Protein AF-A0AAV8WKA4-F1 (afdb_monomer)

Secondary structure (DSSP, 8-state):
-PPPHHHHHHHHHH-TT----PPP---HHHHT--HHHHHHHHHHHHHHHHHTT-GGGGGSPEEEEEEEESSPPPP-----TT-S--PPP-SS-TT-EEEEEEEE-TTSPEEEEEEEE--SS--HHHHHHSPTT-EEEE-SSSPPPHHHHHHHHHHTGGGG-

Radius of gyration: 24.17 Å; Cα contacts (8 Å, |Δi|>4): 152; chains: 1; bounding box: 43×58×57 Å

Nearest PDB structures (foldseek):
  4r79-assembly1_B  TM=3.288E-01  e=1.434E-02  Drosophila mauritiana
  5jr6-assembly1_A  TM=5.670E-01  e=1.511E+00  Plasmodium falciparum 3D7
  2zj7-assembly1_A  TM=2.511E-01  e=1.511E+00  Pseudomonas sp. MIS38
  4wgk-assembly2_B  TM=3.264E-01  e=3.502E+00  Homo sapiens
  4wgk-assembly1_A  TM=3.223E-01  e=6.687E+00  Homo sapiens

Solvent-accessible surface area (backbone atoms only — not comparable to full-atom values): 10223 Å² total; per-residue (Å²): 138,78,87,50,71,69,55,53,55,53,49,44,71,76,38,76,90,60,76,94,69,87,80,77,92,68,52,74,75,62,69,69,62,44,72,66,57,54,53,49,49,56,51,52,54,50,51,52,30,64,77,66,71,45,77,65,55,56,70,52,55,51,73,51,80,47,75,47,61,79,42,71,79,77,77,92,74,92,74,67,93,84,66,89,74,85,83,80,91,67,96,61,66,84,76,42,54,40,28,34,41,44,32,40,24,80,86,72,51,68,54,64,38,37,38,30,35,72,34,99,66,82,53,68,68,61,64,72,69,50,66,86,69,45,36,80,46,66,19,92,82,43,60,88,44,76,64,62,49,48,52,36,44,71,73,40,58,56,76,79,114

Mean predicted aligned error: 12.89 Å

Organism: NCBI:txid1586634

Sequence (161 aa):
MRPGTHWYEAFLRRNQELSVRMTQNLTCSRGLVTEEKIRNWFREIRLYLEENDFQEISQHPNADETEFFLSPSGKKGIAERGSKVVHNIINNGDKERITTLINENAAGELAPLMIVLKYDRLPKTVVALMPSGWGIEKSQNRWITGETFFEYICNIFHLLG

Foldseek 3Di:
DDDDPVNVVVVCVVPVVDDDDDDDDDDPVRVPDDPVNVVVVVVVVVVVCVVVVVPCVLVFWDKDKDKAFPQDPDDDDDDDDPPPDDDDDDPDDNGFIKIKIWTAGNVRDTFAMEIEGADPDDDPVNVVPDDPLHHYHYDNVNDDDPVSVVCCVVPRRVPVD

pLDDT: mean 80.62, std 12.9, range [46.47, 95.69]

Structure (mmCIF, N/CA/C/O backbone):
data_AF-A0AAV8WKA4-F1
#
_entry.id   AF-A0AAV8WKA4-F1
#
loop_
_atom_site.group_PDB
_atom_site.id
_atom_site.type_symbol
_atom_site.label_atom_id
_atom_site.label_alt_id
_atom_site.label_comp_id
_atom_site.label_asym_id
_atom_site.label_entity_id
_atom_site.label_seq_id
_atom_site.pdbx_PDB_ins_code
_atom_site.Cartn_x
_atom_site.Cartn_y
_atom_site.Cartn_z
_atom_site.occupancy
_atom_site.B_iso_or_equiv
_atom_site.auth_seq_id
_atom_site.auth_comp_id
_atom_site.auth_asym_id
_atom_site.auth_atom_id
_atom_site.pdbx_PDB_model_num
ATOM 1 N N . MET A 1 1 ? -17.409 30.115 33.499 1.00 49.56 1 MET A N 1
ATOM 2 C CA . MET A 1 1 ? -18.551 29.568 32.729 1.00 49.56 1 MET A CA 1
ATOM 3 C C . MET A 1 1 ? -18.018 28.937 31.456 1.00 49.56 1 MET A C 1
ATOM 5 O O . MET A 1 1 ? -17.195 29.565 30.806 1.00 49.56 1 MET A O 1
ATOM 9 N N . ARG A 1 2 ? -18.428 27.710 31.119 1.00 63.28 2 ARG A N 1
ATOM 10 C CA . ARG A 1 2 ? -18.136 27.100 29.811 1.00 63.28 2 ARG A CA 1
ATOM 11 C C . ARG A 1 2 ? -19.401 27.192 28.950 1.00 63.28 2 ARG A C 1
ATOM 13 O O . ARG A 1 2 ? -20.474 26.939 29.499 1.00 63.28 2 ARG A O 1
ATOM 20 N N . PRO A 1 3 ? -19.311 27.564 27.664 1.00 77.75 3 PRO A N 1
ATOM 21 C CA . PRO A 1 3 ? -20.474 27.573 26.785 1.00 77.75 3 PRO A CA 1
ATOM 22 C C . PRO A 1 3 ? -21.104 26.178 26.719 1.00 77.75 3 PRO A C 1
ATOM 24 O O . PRO A 1 3 ? -20.396 25.181 26.583 1.00 77.75 3 PRO A O 1
ATOM 27 N N . GLY A 1 4 ? -22.427 26.110 26.854 1.00 87.12 4 GLY A N 1
ATOM 28 C CA . GLY A 1 4 ? -23.181 24.863 26.730 1.00 87.12 4 GLY A CA 1
ATOM 29 C C . GLY A 1 4 ? -23.453 24.488 25.272 1.00 87.12 4 GLY A C 1
ATOM 30 O O . GLY A 1 4 ? -23.332 25.319 24.371 1.00 87.12 4 GLY A O 1
ATOM 31 N N . THR A 1 5 ? -23.892 23.250 25.046 1.00 85.75 5 THR A N 1
ATOM 32 C CA . THR A 1 5 ? -24.192 22.700 23.712 1.00 85.75 5 THR A CA 1
ATOM 33 C C . THR A 1 5 ? -25.160 23.577 22.910 1.00 85.75 5 THR A C 1
ATOM 35 O O . THR A 1 5 ? -24.909 23.857 21.743 1.00 85.75 5 THR A O 1
ATOM 38 N N . HIS A 1 6 ? -26.198 24.125 23.551 1.00 90.06 6 HIS A N 1
ATOM 39 C CA . HIS A 1 6 ? -27.150 25.031 22.895 1.00 90.06 6 HIS A CA 1
ATOM 40 C C . HIS A 1 6 ? -26.514 26.320 22.371 1.00 90.06 6 HIS A C 1
ATOM 42 O O . HIS A 1 6 ? -26.895 26.819 21.314 1.00 90.06 6 HIS A O 1
ATOM 48 N N . TRP A 1 7 ? -25.534 26.867 23.095 1.00 92.00 7 TRP A N 1
ATOM 49 C CA . TRP A 1 7 ? -24.819 28.053 22.637 1.00 92.00 7 TRP A CA 1
ATOM 50 C C . TRP A 1 7 ? -23.971 27.729 21.402 1.00 92.00 7 TRP A C 1
ATOM 52 O O . TRP A 1 7 ? -23.985 28.493 20.440 1.00 92.00 7 TRP A O 1
ATOM 62 N N . TYR A 1 8 ? -23.296 26.575 21.407 1.00 86.81 8 TYR A N 1
ATOM 63 C CA . TYR A 1 8 ? -22.468 26.100 20.296 1.00 86.81 8 TYR A CA 1
ATOM 64 C C . TYR A 1 8 ? -23.289 25.841 19.023 1.00 86.81 8 TYR A C 1
ATOM 66 O O . TYR A 1 8 ? -22.938 26.321 17.946 1.00 86.81 8 TYR A O 1
ATOM 74 N N . GLU A 1 9 ? -24.432 25.167 19.145 1.00 88.88 9 GLU A N 1
ATOM 75 C CA . GLU A 1 9 ? -25.344 24.932 18.020 1.00 88.88 9 GLU A CA 1
ATOM 76 C C . GLU A 1 9 ? -25.923 26.239 17.461 1.00 88.88 9 GLU A C 1
ATOM 78 O O . GLU A 1 9 ? -26.006 26.422 16.246 1.00 88.88 9 GLU A O 1
ATOM 83 N N . ALA A 1 10 ? -26.309 27.174 18.336 1.00 91.19 10 ALA A N 1
ATOM 84 C CA . ALA A 1 10 ? -26.793 28.486 17.917 1.00 91.19 10 ALA A CA 1
ATOM 85 C C . ALA A 1 10 ? -25.689 29.319 17.245 1.00 91.19 10 ALA A C 1
ATOM 87 O O . ALA A 1 10 ? -25.974 30.096 16.337 1.00 91.19 10 ALA A O 1
ATOM 88 N N . PHE A 1 11 ? -24.435 29.159 17.674 1.00 90.06 11 PHE A N 1
ATOM 89 C CA . PHE A 1 11 ? -23.278 29.797 17.059 1.00 90.06 11 PHE A CA 1
ATOM 90 C C . PHE A 1 11 ? -23.037 29.278 15.636 1.00 90.06 11 PHE A C 1
ATOM 92 O O . PHE A 1 11 ? -22.971 30.093 14.721 1.00 90.06 11 PHE A O 1
ATOM 99 N N . LEU A 1 12 ? -23.001 27.959 15.417 1.00 90.19 12 LEU A N 1
ATOM 100 C CA . LEU A 1 12 ? -22.853 27.393 14.068 1.00 90.19 12 LEU A CA 1
ATOM 101 C C . LEU A 1 12 ? -24.015 27.783 13.142 1.00 90.19 12 LEU A C 1
ATOM 103 O O . LEU A 1 12 ? -23.804 28.093 11.978 1.00 90.19 12 LEU A O 1
ATOM 107 N N . ARG A 1 13 ? -25.246 27.851 13.664 1.00 88.12 13 ARG A N 1
ATOM 108 C CA . ARG A 1 13 ? -26.423 28.249 12.870 1.00 88.12 13 ARG A CA 1
ATOM 109 C C . ARG A 1 13 ? -26.357 29.690 12.358 1.00 88.12 13 ARG A C 1
ATOM 111 O O . ARG A 1 13 ? -26.917 29.984 11.306 1.00 88.12 13 ARG A O 1
ATOM 118 N N . ARG A 1 14 ? -25.717 30.585 13.118 1.00 94.62 14 ARG A N 1
ATOM 119 C CA . ARG A 1 14 ? -25.536 31.998 12.750 1.00 94.62 14 ARG A CA 1
ATOM 120 C C . ARG A 1 14 ? -24.360 32.230 11.800 1.00 94.62 14 ARG A C 1
ATOM 122 O O . ARG A 1 14 ? -24.356 33.255 11.136 1.00 94.62 14 ARG A O 1
ATOM 129 N N . ASN A 1 15 ? -23.410 31.300 11.739 1.00 87.44 15 ASN A N 1
ATOM 130 C CA . ASN A 1 15 ? -22.193 31.402 10.935 1.00 87.44 15 ASN A CA 1
ATOM 131 C C . ASN A 1 15 ? -22.144 30.206 9.969 1.00 87.44 15 ASN A C 1
ATOM 133 O O . ASN A 1 15 ? -21.420 29.236 10.201 1.00 87.44 15 ASN A O 1
ATOM 137 N N . GLN A 1 16 ? -22.988 30.234 8.931 1.00 85.12 16 GLN 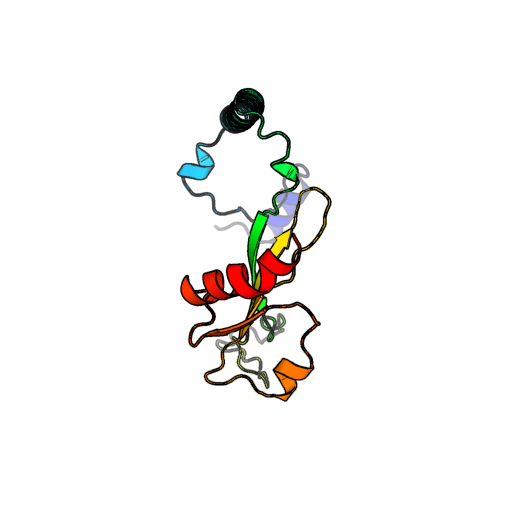A N 1
ATOM 138 C CA . GLN A 1 16 ? -23.157 29.117 7.985 1.00 85.12 16 GLN A CA 1
ATOM 139 C C . GLN A 1 16 ? -21.909 28.851 7.127 1.00 85.12 16 GLN A C 1
ATOM 141 O O . GLN A 1 16 ? -21.787 27.784 6.529 1.00 85.12 16 GLN A O 1
ATOM 146 N N . GLU A 1 17 ? -20.967 29.791 7.091 1.00 86.88 17 GLU A N 1
ATOM 147 C CA . GLU A 1 17 ? -19.640 29.636 6.503 1.00 86.88 17 GLU A CA 1
ATOM 148 C C . GLU A 1 17 ? -18.729 28.696 7.312 1.00 86.88 17 GLU A C 1
ATOM 150 O O . GLU A 1 17 ? -17.729 28.195 6.794 1.00 86.88 17 GLU A O 1
ATOM 155 N N . LEU A 1 18 ? -19.070 28.421 8.577 1.00 81.56 18 LEU A N 1
ATOM 156 C CA . LEU A 1 18 ? -18.310 27.537 9.451 1.00 81.56 18 LEU A CA 1
ATOM 157 C C . LEU A 1 18 ? -18.864 26.112 9.387 1.00 81.56 18 LEU A C 1
ATOM 159 O O . LEU A 1 18 ? -20.042 25.858 9.628 1.00 81.56 18 LEU A O 1
ATOM 163 N N . SER A 1 19 ? -17.980 25.146 9.137 1.00 78.62 19 SER A N 1
ATOM 164 C CA . SER A 1 19 ? -18.310 23.722 9.220 1.00 78.62 19 SER A CA 1
ATOM 165 C C . SER A 1 19 ? -17.388 23.013 10.201 1.00 78.62 19 SER A C 1
ATOM 167 O O . SER A 1 19 ? -16.190 23.290 10.271 1.00 78.62 19 SER A O 1
ATOM 169 N N . VAL A 1 20 ? -17.947 22.076 10.966 1.00 75.56 20 VAL A N 1
ATOM 170 C CA . VAL A 1 20 ? -17.150 21.200 11.826 1.00 75.56 20 VAL A CA 1
ATOM 171 C C . VAL A 1 20 ? -16.463 20.174 10.936 1.00 75.56 20 VAL A C 1
ATOM 173 O O . VAL A 1 20 ? -17.120 19.388 10.254 1.00 75.56 20 VAL A O 1
ATOM 176 N N . ARG A 1 21 ? -15.133 20.178 10.935 1.00 67.31 21 ARG A N 1
ATOM 177 C CA . ARG A 1 21 ? -14.309 19.220 10.194 1.00 67.31 21 ARG A CA 1
ATOM 178 C C . ARG A 1 21 ? -13.366 18.526 11.164 1.00 67.31 21 ARG A C 1
ATOM 180 O O . ARG A 1 21 ? -12.850 19.159 12.082 1.00 67.31 21 ARG A O 1
ATOM 187 N N . MET A 1 22 ? -13.127 17.233 10.953 1.00 61.06 22 MET A N 1
ATOM 188 C CA . MET A 1 22 ? -11.984 16.589 11.593 1.00 61.06 22 MET A CA 1
ATOM 189 C C . MET A 1 22 ? -10.714 17.174 10.985 1.00 61.06 22 MET A C 1
ATOM 191 O O . MET A 1 22 ? -10.510 17.107 9.774 1.00 61.06 22 MET A O 1
ATOM 195 N N . THR A 1 23 ? -9.876 17.760 11.829 1.00 56.19 23 THR A N 1
ATOM 196 C CA . THR A 1 23 ? -8.548 18.218 11.436 1.00 56.19 23 THR A CA 1
ATOM 197 C C . THR A 1 23 ? -7.675 17.005 11.151 1.00 56.19 23 TH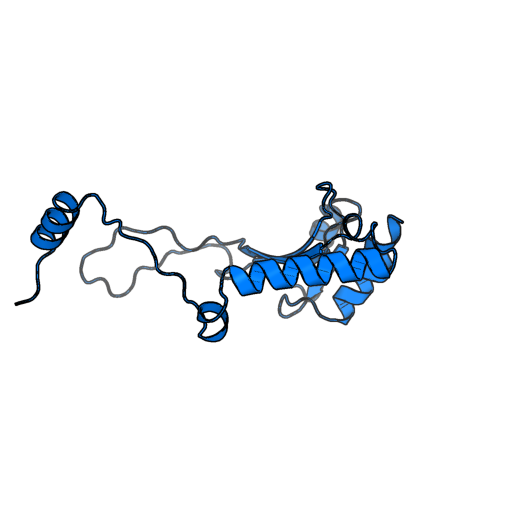R A C 1
ATOM 199 O O . THR A 1 23 ? -7.577 16.102 11.982 1.00 56.19 23 THR A O 1
ATOM 202 N N . GLN A 1 24 ? -7.031 16.977 9.990 1.00 62.09 24 GLN A N 1
ATOM 203 C CA . GLN A 1 24 ? -5.979 16.002 9.732 1.00 62.09 24 GLN A CA 1
ATOM 204 C C . GLN A 1 24 ? -4.725 16.400 10.511 1.00 62.09 24 GLN A C 1
ATOM 206 O O . GLN A 1 24 ? -4.334 17.568 10.519 1.00 62.09 24 GLN A O 1
ATOM 211 N N . ASN A 1 25 ? -4.084 15.428 11.158 1.00 66.75 25 ASN A N 1
ATOM 212 C CA . ASN A 1 25 ? -2.783 15.652 11.774 1.00 66.75 25 ASN A CA 1
ATOM 213 C C . ASN A 1 25 ? -1.740 15.824 10.663 1.00 66.75 25 ASN A C 1
ATOM 215 O O . ASN A 1 25 ? -1.415 14.876 9.948 1.00 66.75 25 ASN A O 1
ATOM 219 N N . LEU A 1 26 ? -1.228 17.043 10.513 1.00 60.50 26 LEU A N 1
ATOM 220 C CA . LEU A 1 26 ? -0.122 17.365 9.618 1.00 60.50 26 LEU A CA 1
ATOM 221 C C . LEU A 1 26 ? 1.167 17.412 10.437 1.00 60.50 26 LEU A C 1
ATOM 223 O O . LEU A 1 26 ? 1.238 18.071 11.472 1.00 60.50 26 LEU A O 1
ATOM 227 N N . THR A 1 27 ? 2.204 16.722 9.973 1.00 71.62 27 THR A N 1
ATOM 228 C CA . THR A 1 27 ? 3.558 16.914 10.502 1.00 71.62 27 THR A CA 1
ATOM 229 C C . THR A 1 27 ? 4.067 18.306 10.106 1.00 71.62 27 THR A C 1
ATOM 231 O O . THR A 1 27 ? 3.677 18.824 9.058 1.00 71.62 27 THR A O 1
ATOM 234 N N . CYS A 1 28 ? 4.978 18.911 10.885 1.00 69.56 28 CYS A N 1
ATOM 235 C CA . CYS A 1 28 ? 5.588 20.205 10.524 1.00 69.56 28 CYS A CA 1
ATOM 236 C C . CYS A 1 28 ? 6.170 20.199 9.102 1.00 69.56 28 CYS A C 1
ATOM 238 O O . CYS A 1 28 ? 6.021 21.172 8.372 1.00 69.56 28 CYS A O 1
ATOM 240 N N . SER A 1 29 ? 6.768 19.081 8.676 1.00 67.94 29 SER A N 1
ATOM 241 C CA . SER A 1 29 ? 7.279 18.908 7.313 1.00 67.94 29 SER A CA 1
ATOM 242 C C . SER A 1 29 ? 6.191 19.025 6.241 1.00 67.94 29 SER A C 1
ATOM 244 O O . SER A 1 29 ? 6.421 19.673 5.226 1.00 67.94 29 SER A O 1
ATOM 246 N N . ARG A 1 30 ? 4.994 18.470 6.476 1.00 63.53 30 ARG A N 1
ATOM 247 C CA . ARG A 1 30 ? 3.846 18.575 5.560 1.00 63.53 30 ARG A CA 1
ATOM 248 C C . ARG A 1 30 ? 3.205 19.963 5.582 1.00 63.53 30 ARG A C 1
ATOM 250 O O . ARG A 1 30 ? 2.739 20.418 4.547 1.00 63.53 30 ARG A O 1
ATOM 257 N N . GLY A 1 31 ? 3.224 20.651 6.725 1.00 69.19 31 GLY A N 1
ATOM 258 C CA . GLY A 1 31 ? 2.732 22.030 6.845 1.00 69.19 31 GLY A CA 1
ATOM 259 C C . GLY A 1 31 ? 3.583 23.073 6.106 1.00 69.19 31 GLY A C 1
ATOM 260 O O . GLY A 1 31 ? 3.089 24.150 5.794 1.00 69.19 31 GLY A O 1
ATOM 261 N N . LEU A 1 32 ? 4.848 22.756 5.803 1.00 78.12 32 LEU A N 1
ATOM 262 C CA . LEU A 1 32 ? 5.781 23.621 5.062 1.00 78.12 32 LEU A CA 1
ATOM 263 C C . LEU A 1 32 ? 5.754 23.399 3.539 1.00 78.12 32 LEU A C 1
ATOM 265 O O . LEU A 1 32 ? 6.500 24.062 2.801 1.00 78.12 32 LEU A O 1
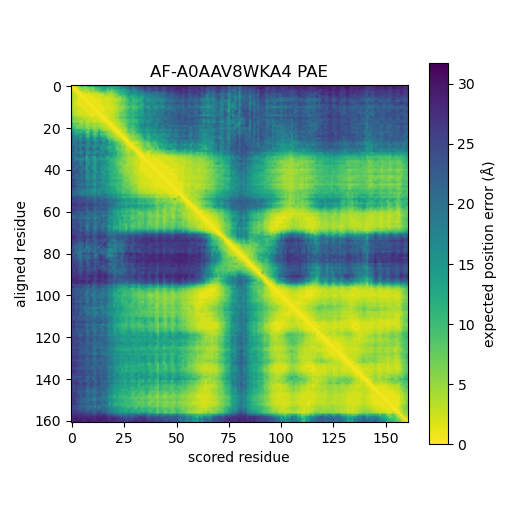ATOM 269 N N . VAL A 1 33 ? 4.948 22.446 3.066 1.00 82.12 33 VAL A N 1
ATOM 270 C CA . VAL A 1 33 ? 4.737 22.194 1.640 1.00 82.12 33 VAL A CA 1
ATOM 271 C C . VAL A 1 33 ? 3.767 23.247 1.114 1.00 82.12 33 VAL A C 1
ATOM 273 O O . VAL A 1 33 ? 2.621 23.323 1.545 1.00 82.12 33 VAL A O 1
ATOM 276 N N . THR A 1 34 ? 4.239 24.075 0.186 1.00 88.25 34 THR A N 1
ATOM 277 C CA . THR A 1 34 ? 3.415 25.063 -0.513 1.00 88.25 34 THR A CA 1
ATOM 278 C C . THR A 1 34 ? 2.971 24.506 -1.861 1.00 88.25 34 THR A C 1
ATOM 280 O O . THR A 1 34 ? 3.621 23.620 -2.419 1.00 88.25 34 THR A O 1
ATOM 283 N N . GLU A 1 35 ? 1.891 25.053 -2.418 1.00 90.81 35 GLU A N 1
ATOM 284 C CA . GLU A 1 35 ? 1.463 24.729 -3.784 1.00 90.81 35 GLU A CA 1
ATOM 285 C C . GLU A 1 35 ? 2.606 24.926 -4.790 1.00 90.81 35 GLU A C 1
ATOM 287 O O . GLU A 1 35 ? 2.838 24.077 -5.647 1.00 90.81 35 GLU A O 1
ATOM 292 N N . GLU A 1 36 ? 3.366 26.013 -4.642 1.00 92.88 36 GLU A N 1
ATOM 293 C CA . GLU A 1 36 ? 4.526 26.308 -5.482 1.00 92.88 36 GLU A CA 1
ATOM 294 C C . GLU A 1 36 ? 5.571 25.185 -5.441 1.00 92.88 36 GLU A C 1
ATOM 296 O O . GLU A 1 36 ? 6.035 24.745 -6.491 1.00 92.88 36 GLU A O 1
ATOM 301 N N . LYS A 1 37 ? 5.898 24.660 -4.250 1.00 90.44 37 LYS A N 1
ATOM 302 C CA . LYS A 1 37 ? 6.836 23.534 -4.107 1.00 90.44 37 LYS A CA 1
ATOM 303 C C . LYS A 1 37 ? 6.326 22.276 -4.805 1.00 90.44 37 LYS A C 1
ATOM 305 O O . LYS A 1 37 ? 7.108 21.597 -5.458 1.00 90.44 37 LYS A O 1
ATOM 310 N N . ILE A 1 38 ? 5.027 21.988 -4.702 1.00 92.12 38 ILE A N 1
ATOM 311 C CA . ILE A 1 38 ? 4.410 20.841 -5.383 1.00 92.12 38 ILE A CA 1
ATOM 312 C C . ILE A 1 38 ? 4.507 21.019 -6.903 1.00 92.12 38 ILE A C 1
ATOM 314 O O . ILE A 1 38 ? 4.957 20.116 -7.602 1.00 92.12 38 ILE A O 1
ATOM 318 N N . ARG A 1 39 ? 4.134 22.194 -7.427 1.00 95.19 39 ARG A N 1
ATOM 319 C CA . ARG A 1 39 ? 4.201 22.482 -8.869 1.00 95.19 39 ARG A CA 1
ATOM 320 C C . ARG A 1 39 ? 5.629 22.429 -9.406 1.00 95.19 39 ARG A C 1
ATOM 322 O O . ARG A 1 39 ? 5.843 21.870 -10.479 1.00 95.19 39 ARG A O 1
ATOM 329 N N . ASN A 1 40 ? 6.590 22.984 -8.668 1.00 95.62 40 ASN A N 1
ATOM 330 C CA . ASN A 1 40 ? 8.002 22.931 -9.039 1.00 95.62 40 ASN A CA 1
ATOM 331 C C . ASN A 1 40 ? 8.507 21.485 -9.071 1.00 95.62 40 ASN A C 1
ATOM 333 O O . ASN A 1 40 ? 9.119 21.105 -10.063 1.00 95.62 40 ASN A O 1
ATOM 337 N N . TRP A 1 41 ? 8.157 20.663 -8.076 1.00 94.25 41 TRP A N 1
ATOM 338 C CA . TRP A 1 41 ? 8.508 19.241 -8.061 1.00 94.25 41 TRP A CA 1
ATOM 339 C C . TRP A 1 41 ? 7.964 18.492 -9.288 1.00 94.25 41 TRP A C 1
ATOM 341 O O . TRP A 1 41 ? 8.724 17.824 -9.982 1.00 94.25 41 TRP A O 1
ATOM 351 N N . PHE A 1 42 ? 6.679 18.658 -9.628 1.00 92.56 42 PHE A N 1
ATOM 352 C CA . PHE A 1 42 ? 6.106 18.023 -10.826 1.00 92.56 42 PHE A CA 1
ATOM 353 C C . PHE A 1 42 ? 6.788 18.485 -12.120 1.00 92.56 42 PHE A C 1
ATOM 355 O O . PHE A 1 42 ? 6.987 17.680 -13.029 1.00 92.56 42 PHE A O 1
ATOM 362 N N . ARG A 1 43 ? 7.153 19.771 -12.216 1.00 95.19 43 ARG A N 1
ATOM 363 C CA . ARG A 1 43 ? 7.890 20.303 -13.370 1.00 95.19 43 ARG A CA 1
ATOM 364 C C . ARG A 1 43 ? 9.280 19.677 -13.479 1.00 95.19 43 ARG A C 1
ATOM 366 O O . ARG A 1 43 ? 9.662 19.275 -14.569 1.00 95.19 43 ARG A O 1
ATOM 373 N N . GLU A 1 44 ? 10.015 19.603 -12.375 1.00 95.69 44 GLU A N 1
ATOM 374 C CA . GLU A 1 44 ? 11.363 19.024 -12.327 1.00 95.69 44 GLU A CA 1
ATOM 375 C C . GLU A 1 44 ? 11.355 17.543 -12.706 1.00 95.69 44 GLU A C 1
ATOM 377 O O . GLU A 1 44 ? 12.138 17.131 -13.557 1.00 95.69 44 GLU A O 1
ATOM 382 N N . ILE A 1 45 ? 10.420 16.762 -12.156 1.00 91.81 45 ILE A N 1
ATOM 383 C CA . ILE A 1 45 ? 10.253 15.350 -12.519 1.00 91.81 45 ILE A CA 1
ATOM 384 C C . ILE A 1 45 ? 9.930 15.204 -14.003 1.00 91.81 45 ILE A C 1
ATOM 386 O O . ILE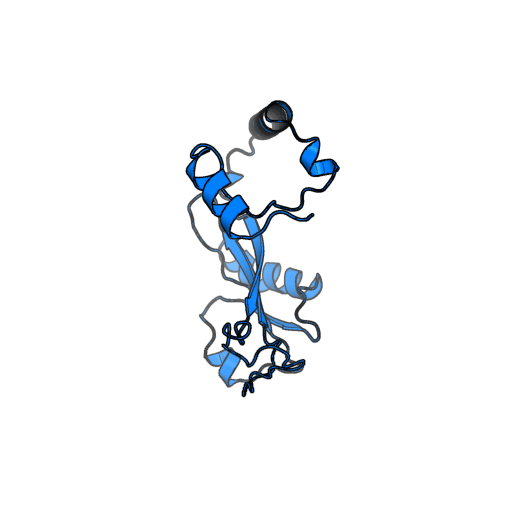 A 1 45 ? 10.532 14.380 -14.681 1.00 91.81 45 ILE A O 1
ATOM 390 N N . ARG A 1 46 ? 9.016 16.020 -14.533 1.00 89.69 46 ARG A N 1
ATOM 391 C CA . ARG A 1 46 ? 8.669 15.966 -15.953 1.00 89.69 46 ARG A CA 1
ATOM 392 C C . ARG A 1 46 ? 9.878 16.235 -16.852 1.00 89.69 46 ARG A C 1
ATOM 394 O O . ARG A 1 46 ? 10.107 15.463 -17.774 1.00 89.69 46 ARG A O 1
ATOM 401 N N . LEU A 1 47 ? 10.635 17.298 -16.576 1.00 94.00 47 LEU A N 1
ATOM 402 C CA . LEU A 1 47 ? 11.836 17.634 -17.347 1.00 94.00 47 LEU A CA 1
ATOM 403 C C . LEU A 1 47 ? 12.865 16.504 -17.283 1.00 94.00 47 LEU A C 1
ATOM 405 O O . LEU A 1 47 ? 13.37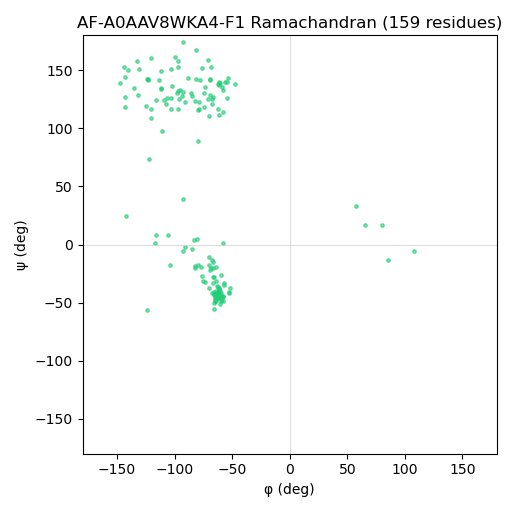9 16.093 -18.315 1.00 94.00 47 LEU A O 1
ATOM 409 N N . TYR A 1 48 ? 13.095 15.944 -16.094 1.00 93.25 48 TYR A N 1
ATOM 410 C CA . TYR A 1 48 ? 13.999 14.811 -15.919 1.00 93.25 48 TYR A CA 1
ATOM 411 C C . TYR A 1 48 ? 13.584 13.595 -16.761 1.00 93.25 48 TYR A C 1
ATOM 413 O O . TYR A 1 48 ? 14.427 12.972 -17.404 1.00 93.25 48 TYR A O 1
ATOM 421 N N . LEU A 1 49 ? 12.292 13.258 -16.787 1.00 90.69 49 LEU A N 1
ATOM 422 C CA . LEU A 1 49 ? 11.783 12.144 -17.591 1.00 90.69 49 LEU A CA 1
ATOM 423 C C . LEU A 1 49 ? 11.930 12.404 -19.096 1.00 90.69 49 LEU A C 1
ATOM 425 O O . LEU A 1 49 ? 12.293 11.491 -19.831 1.00 90.69 49 LEU A O 1
ATOM 429 N N . GLU A 1 50 ? 11.668 13.635 -19.548 1.00 90.25 50 GLU A N 1
ATOM 430 C CA . GLU A 1 50 ? 11.828 14.041 -20.950 1.00 90.25 50 GLU A CA 1
ATOM 431 C C . GLU A 1 50 ? 13.305 14.007 -21.387 1.00 90.25 50 GLU A C 1
ATOM 433 O O . GLU A 1 50 ? 13.610 13.499 -22.462 1.00 90.25 50 GLU A O 1
ATOM 438 N N . GLU A 1 51 ? 14.229 14.484 -20.547 1.00 95.06 51 GLU A N 1
ATOM 439 C CA . GLU A 1 51 ? 15.675 14.502 -20.826 1.00 95.06 51 GLU A CA 1
ATOM 440 C C . GLU A 1 51 ? 16.305 13.102 -20.900 1.00 95.06 51 GLU A C 1
ATOM 442 O O . GLU A 1 51 ? 17.308 12.921 -21.589 1.00 95.06 51 GLU A O 1
ATOM 447 N N . ASN A 1 52 ? 15.733 12.117 -20.199 1.00 92.62 52 ASN A N 1
ATOM 448 C CA . ASN A 1 52 ? 16.254 10.747 -20.123 1.00 92.62 52 ASN A CA 1
ATOM 449 C C . ASN A 1 52 ? 15.444 9.729 -20.948 1.00 92.62 52 ASN A C 1
ATOM 451 O O . ASN A 1 52 ? 15.687 8.531 -20.833 1.00 92.62 52 ASN A O 1
ATOM 455 N N . ASP A 1 53 ? 14.492 10.188 -21.766 1.00 88.06 53 ASP A N 1
ATOM 456 C CA . ASP A 1 53 ? 13.626 9.343 -22.605 1.00 88.06 53 ASP A CA 1
ATOM 457 C C . ASP A 1 53 ? 12.802 8.297 -21.813 1.00 88.06 53 ASP A C 1
ATOM 459 O O . ASP A 1 53 ? 12.502 7.201 -22.278 1.00 88.06 53 ASP A O 1
ATOM 463 N N . PHE A 1 54 ? 12.392 8.642 -20.586 1.00 86.69 54 PHE A N 1
ATOM 464 C CA . PHE A 1 54 ? 11.573 7.791 -19.709 1.00 86.69 54 PHE A CA 1
ATOM 465 C C . PHE A 1 54 ? 10.070 8.058 -19.860 1.00 86.69 54 PHE A C 1
ATOM 467 O O . PHE A 1 54 ? 9.317 8.066 -18.882 1.00 86.69 54 PHE A O 1
ATOM 474 N N . GLN A 1 55 ? 9.604 8.287 -21.089 1.00 76.75 55 GLN A N 1
ATOM 475 C CA . GLN A 1 55 ? 8.193 8.610 -21.337 1.00 76.75 55 GLN A CA 1
ATOM 476 C C . GLN A 1 55 ? 7.241 7.446 -21.016 1.00 76.75 55 GLN A C 1
ATOM 478 O O . GLN A 1 55 ? 6.063 7.666 -20.738 1.00 76.75 55 GLN A O 1
ATOM 483 N N . GLU A 1 56 ? 7.759 6.217 -20.972 1.00 76.31 56 GLU A N 1
ATOM 484 C CA . GLU A 1 56 ? 7.005 5.004 -20.641 1.00 76.31 56 GLU A CA 1
ATOM 485 C C . GLU A 1 56 ? 6.862 4.756 -19.130 1.00 76.31 56 GLU A C 1
ATOM 487 O O . GLU A 1 56 ? 6.286 3.752 -18.713 1.00 76.31 56 GLU A O 1
ATOM 492 N N . ILE A 1 57 ? 7.339 5.661 -18.265 1.00 76.56 57 ILE A N 1
ATOM 493 C CA . ILE A 1 57 ? 7.249 5.459 -16.811 1.00 76.56 57 ILE A CA 1
ATOM 494 C C . ILE A 1 57 ? 5.803 5.316 -16.312 1.00 76.56 57 ILE A C 1
ATOM 496 O O . ILE A 1 57 ? 5.558 4.635 -15.325 1.00 76.56 57 ILE A O 1
ATOM 500 N N . SER A 1 58 ? 4.827 5.893 -17.019 1.00 69.25 58 SER A N 1
ATOM 501 C CA . SER A 1 58 ? 3.396 5.747 -16.714 1.00 69.25 58 SER A CA 1
ATOM 502 C C . SER A 1 58 ? 2.875 4.311 -16.866 1.00 69.25 58 SER A C 1
ATOM 504 O O . SER A 1 58 ? 1.838 3.977 -16.289 1.00 69.25 58 SER A O 1
ATOM 506 N N . GLN A 1 59 ? 3.594 3.464 -17.609 1.00 72.31 59 GLN A N 1
ATOM 507 C CA . GLN A 1 59 ? 3.306 2.037 -17.754 1.00 72.31 59 GLN A CA 1
ATOM 508 C C . GLN A 1 59 ? 3.810 1.224 -16.553 1.00 72.31 59 GLN A C 1
ATOM 510 O O . GLN A 1 59 ? 3.353 0.104 -16.337 1.00 72.31 59 GLN A O 1
ATOM 515 N N . HIS A 1 60 ? 4.717 1.785 -15.745 1.00 79.31 60 HIS A N 1
ATOM 516 C CA . HIS A 1 60 ? 5.232 1.116 -14.558 1.00 79.31 60 HIS A CA 1
ATOM 517 C C . HIS A 1 60 ? 4.209 1.238 -13.423 1.00 79.31 60 HIS A C 1
ATOM 519 O O . HIS A 1 60 ? 3.827 2.355 -13.057 1.00 79.31 60 HIS A O 1
ATOM 525 N N . PRO A 1 61 ? 3.743 0.115 -12.855 1.00 84.31 61 PRO A N 1
ATOM 526 C CA . PRO A 1 61 ? 2.763 0.157 -11.789 1.00 84.31 61 PRO A CA 1
ATOM 527 C C . PRO A 1 61 ? 3.374 0.724 -10.508 1.00 84.31 61 PRO A C 1
ATOM 529 O O . PRO A 1 61 ? 4.513 0.427 -10.146 1.00 84.31 61 PRO A O 1
ATOM 532 N N . ASN A 1 62 ? 2.586 1.523 -9.798 1.00 88.69 62 ASN A N 1
ATOM 533 C CA . ASN A 1 62 ? 2.885 1.897 -8.428 1.00 88.69 62 ASN A CA 1
ATOM 534 C C . ASN A 1 62 ? 2.434 0.780 -7.484 1.00 88.69 62 ASN A C 1
ATOM 536 O O . ASN A 1 62 ? 1.370 0.197 -7.689 1.00 88.69 62 ASN A O 1
ATOM 540 N N . ALA A 1 63 ? 3.213 0.532 -6.434 1.00 89.62 63 ALA A N 1
ATOM 541 C CA . ALA A 1 63 ? 2.929 -0.473 -5.419 1.00 89.62 63 ALA A CA 1
ATOM 542 C C . ALA A 1 63 ? 2.612 0.201 -4.081 1.00 89.62 63 ALA A C 1
ATOM 544 O O . ALA A 1 63 ? 3.361 1.079 -3.651 1.00 89.62 63 ALA A O 1
ATOM 545 N N . ASP A 1 64 ? 1.550 -0.223 -3.399 1.00 92.25 64 ASP A N 1
ATOM 546 C CA . ASP A 1 64 ? 1.288 0.200 -2.020 1.00 92.25 64 ASP A CA 1
ATOM 547 C C . ASP A 1 64 ? 0.672 -0.926 -1.180 1.00 92.25 64 ASP A C 1
ATOM 549 O O . ASP A 1 64 ? 0.018 -1.841 -1.695 1.00 92.25 64 ASP A O 1
ATOM 553 N N . GLU A 1 65 ? 0.907 -0.866 0.130 1.00 92.56 65 GLU A N 1
ATOM 554 C CA . GLU A 1 65 ? 0.413 -1.840 1.102 1.00 92.56 65 GLU A CA 1
ATOM 555 C C . GLU A 1 65 ? -0.896 -1.355 1.732 1.00 92.56 65 GLU A C 1
ATOM 557 O O . GLU A 1 65 ? -1.016 -0.223 2.204 1.00 92.56 65 GLU A O 1
ATOM 562 N N . THR A 1 66 ? -1.886 -2.243 1.802 1.00 91.06 66 THR A N 1
ATOM 563 C CA . THR A 1 66 ? -3.142 -1.982 2.502 1.00 91.06 66 THR A CA 1
ATOM 564 C C . THR A 1 66 ? -3.524 -3.121 3.439 1.00 91.06 66 THR A C 1
ATOM 566 O O . THR A 1 66 ? -3.206 -4.289 3.210 1.00 91.06 66 THR A O 1
ATOM 569 N N . GLU A 1 67 ? -4.238 -2.785 4.512 1.00 89.88 67 GLU A N 1
ATOM 570 C CA . GLU A 1 67 ? -4.694 -3.741 5.517 1.00 89.88 67 GLU A CA 1
ATOM 571 C C . GLU A 1 67 ? -6.224 -3.821 5.548 1.00 89.88 67 GLU A C 1
ATOM 573 O O . GLU A 1 67 ? -6.917 -2.832 5.799 1.00 89.88 67 GLU A O 1
ATOM 578 N N . PHE A 1 68 ? -6.758 -5.031 5.383 1.00 86.94 68 PHE A N 1
ATOM 579 C CA . PHE A 1 68 ? -8.184 -5.322 5.502 1.00 86.94 68 PHE A CA 1
ATOM 580 C C . PHE A 1 68 ? -8.486 -6.003 6.832 1.00 86.94 68 PHE A C 1
ATOM 582 O O . PHE A 1 68 ? -8.036 -7.119 7.088 1.00 86.94 68 PHE A O 1
ATOM 589 N N . PHE A 1 69 ? -9.281 -5.358 7.682 1.00 84.19 69 PHE A N 1
ATOM 590 C CA . PHE A 1 69 ? -9.696 -5.916 8.969 1.00 84.19 69 PHE A CA 1
ATOM 591 C C . PHE A 1 69 ? -10.880 -6.871 8.788 1.00 84.19 69 PHE A C 1
ATOM 593 O O . PHE A 1 69 ? -11.930 -6.480 8.283 1.00 84.19 69 PHE A O 1
ATOM 600 N N . LEU A 1 70 ? -10.725 -8.118 9.242 1.00 78.06 70 LEU A N 1
ATOM 601 C CA . LEU A 1 70 ? -11.774 -9.147 9.187 1.00 78.06 70 LEU A CA 1
ATOM 602 C C . LEU A 1 70 ? -12.771 -9.028 10.344 1.00 78.06 70 LEU A C 1
ATOM 604 O O . LEU A 1 70 ? -13.889 -9.533 10.261 1.00 78.06 70 LEU A O 1
ATOM 608 N N . SER A 1 71 ? -12.375 -8.327 11.406 1.00 73.31 71 SER A N 1
ATOM 609 C CA . SER A 1 71 ? -13.269 -7.873 12.466 1.00 73.31 71 SER A CA 1
ATOM 610 C C . SER A 1 71 ? -13.388 -6.349 12.385 1.00 73.31 71 SER A C 1
ATOM 612 O O . SER A 1 71 ? -12.490 -5.646 12.856 1.00 73.31 71 SER A O 1
ATOM 614 N N . PRO A 1 72 ? -14.440 -5.800 11.751 1.00 62.66 72 PRO A N 1
ATOM 615 C CA . PRO A 1 72 ? -14.675 -4.364 11.778 1.00 62.66 72 PRO A CA 1
ATOM 616 C C . PRO A 1 72 ? -14.892 -3.910 13.227 1.00 62.66 72 PRO A C 1
ATOM 618 O O . PRO A 1 72 ? -15.579 -4.576 14.004 1.00 62.66 72 PRO A O 1
ATOM 621 N N . SER A 1 73 ? -14.289 -2.778 13.594 1.00 59.31 73 SER A N 1
ATOM 622 C CA . SER A 1 73 ? -14.347 -2.238 14.953 1.00 59.31 73 SER A CA 1
ATOM 623 C C . SER A 1 73 ? -15.794 -2.081 15.442 1.00 59.31 73 SER A C 1
ATOM 625 O O . SER A 1 73 ? -16.711 -1.785 14.671 1.00 59.31 73 SER A O 1
ATOM 627 N N . GLY A 1 74 ? -16.000 -2.346 16.738 1.00 59.06 74 GLY A N 1
ATOM 628 C CA . GLY A 1 74 ? -17.322 -2.498 17.349 1.00 59.06 74 GLY A CA 1
ATOM 629 C C . GLY A 1 74 ? -18.317 -1.392 16.982 1.00 59.06 74 GLY A C 1
ATOM 630 O O . GLY A 1 74 ? -17.993 -0.203 16.964 1.00 59.06 74 GLY A O 1
ATOM 631 N N . LYS A 1 75 ? -19.566 -1.793 16.712 1.00 56.84 75 LYS A N 1
ATOM 632 C CA . LYS A 1 75 ? -20.680 -0.867 16.472 1.00 56.84 75 LYS A CA 1
ATOM 633 C C . LYS A 1 75 ? -20.829 0.074 17.672 1.00 56.84 75 LYS A C 1
ATOM 635 O O . LYS A 1 75 ? -20.737 -0.361 18.819 1.00 56.84 75 LYS A O 1
ATOM 640 N N . LYS A 1 76 ? -21.114 1.357 17.421 1.00 58.69 76 LYS A N 1
ATOM 641 C CA . LYS A 1 76 ? -21.511 2.294 18.483 1.00 58.69 76 LYS A CA 1
ATOM 642 C C . LYS A 1 76 ? -22.766 1.746 19.173 1.00 58.69 76 LYS A C 1
ATOM 644 O O . LYS A 1 76 ? -23.811 1.639 18.536 1.00 58.69 76 LYS A O 1
ATOM 649 N N . GLY A 1 77 ? -22.645 1.372 20.444 1.00 61.47 77 GLY A N 1
ATOM 650 C CA . GLY A 1 77 ? -23.752 0.907 21.278 1.00 61.47 77 GLY A CA 1
ATOM 651 C C . GLY A 1 77 ? -24.311 2.027 22.153 1.00 61.47 77 GLY A C 1
ATOM 652 O O . GLY A 1 77 ? -23.596 2.965 22.508 1.00 61.47 77 GLY A O 1
ATOM 653 N N . ILE A 1 78 ? -25.588 1.924 22.512 1.00 56.97 78 ILE A N 1
ATOM 654 C CA . ILE A 1 78 ? -26.184 2.730 23.582 1.00 56.97 78 ILE A CA 1
ATOM 655 C C . ILE A 1 78 ? -25.896 2.003 24.896 1.00 56.97 78 ILE A C 1
ATOM 657 O O . ILE A 1 78 ? -26.181 0.814 25.013 1.00 56.97 78 ILE A O 1
ATOM 661 N N . ALA A 1 79 ? -25.328 2.708 25.871 1.00 67.50 79 ALA A N 1
ATOM 662 C CA . ALA A 1 79 ? -25.062 2.183 27.205 1.00 67.50 79 ALA A CA 1
ATOM 663 C C . ALA A 1 79 ? -25.541 3.170 28.271 1.00 67.50 79 ALA A C 1
ATOM 665 O O . ALA A 1 79 ? -25.675 4.369 28.010 1.00 67.50 79 ALA A O 1
ATOM 666 N N . GLU A 1 80 ? -25.793 2.665 29.477 1.00 58.81 80 GLU A N 1
ATOM 667 C CA . GLU A 1 80 ? -26.219 3.497 30.598 1.00 58.81 80 GLU A CA 1
ATOM 668 C C . GLU A 1 80 ? -25.169 4.554 30.948 1.00 58.81 80 GLU A C 1
ATOM 670 O O . GLU A 1 80 ? -23.959 4.303 30.983 1.00 58.81 80 GLU A O 1
ATOM 675 N N . ARG A 1 81 ? -25.646 5.765 31.242 1.00 55.50 81 ARG A N 1
ATOM 676 C CA . ARG A 1 81 ? -24.801 6.895 31.624 1.00 55.50 81 ARG A CA 1
ATOM 677 C C . ARG A 1 81 ? -24.048 6.558 32.916 1.00 55.50 81 ARG A C 1
ATOM 679 O O . ARG A 1 81 ? -24.651 6.485 33.977 1.00 55.50 81 ARG A O 1
ATOM 686 N N . GLY A 1 82 ? -22.728 6.398 32.822 1.00 69.44 82 GLY A N 1
ATOM 687 C CA . GLY A 1 82 ? -21.867 6.024 33.953 1.00 69.44 82 GLY A CA 1
ATOM 688 C C . GLY A 1 82 ? -21.329 4.592 33.896 1.00 69.44 82 GLY A C 1
ATOM 689 O O . GLY A 1 82 ? -20.471 4.246 34.709 1.00 69.44 82 GLY A O 1
ATOM 690 N N . SER A 1 83 ? -21.753 3.784 32.917 1.00 59.84 83 SER A N 1
ATOM 691 C CA . SER A 1 83 ? -21.117 2.494 32.645 1.00 59.84 83 SER A CA 1
ATOM 692 C C . SER A 1 83 ? -19.660 2.696 32.243 1.00 59.84 83 SER A C 1
ATOM 694 O O . SER A 1 83 ? -19.352 3.312 31.224 1.00 59.84 83 SER A O 1
ATOM 696 N N . LYS A 1 84 ? -18.752 2.170 33.069 1.00 56.03 84 LYS A N 1
ATOM 697 C CA . LYS A 1 84 ? -17.302 2.256 32.846 1.00 56.03 84 LYS A CA 1
ATOM 698 C C . LYS A 1 84 ? -16.808 1.274 31.786 1.00 56.03 84 LYS A C 1
ATOM 700 O O . LYS A 1 84 ? -15.715 1.457 31.263 1.00 56.03 84 LYS A O 1
ATOM 705 N N . VAL A 1 85 ? -17.590 0.234 31.494 1.00 57.69 85 VAL A N 1
ATOM 706 C CA . VAL A 1 85 ? -17.187 -0.861 30.615 1.00 57.69 85 VAL A CA 1
ATOM 707 C C . VAL A 1 85 ? -18.385 -1.323 29.790 1.00 57.69 85 VAL A C 1
ATOM 709 O O . VAL A 1 85 ? -19.386 -1.771 30.340 1.00 57.69 85 VAL A O 1
ATOM 712 N N . VAL A 1 86 ? -18.279 -1.201 28.468 1.00 61.16 86 VAL A N 1
ATOM 713 C CA . VAL A 1 86 ? -19.258 -1.700 27.496 1.00 61.16 86 VAL A CA 1
ATOM 714 C C . VAL A 1 86 ? -18.511 -2.685 26.611 1.00 61.16 86 VAL A C 1
ATOM 716 O O . VAL A 1 86 ? -17.633 -2.285 25.847 1.00 61.16 86 VAL A O 1
ATOM 719 N N . HIS A 1 87 ? -18.803 -3.974 26.757 1.00 62.69 87 HIS A N 1
ATOM 720 C CA . HIS A 1 87 ? -18.158 -5.016 25.966 1.00 62.69 87 HIS A CA 1
ATOM 721 C C . HIS A 1 87 ? -19.030 -5.393 24.773 1.00 62.69 87 HIS A C 1
ATOM 723 O O . HIS A 1 87 ? -20.220 -5.657 24.923 1.00 62.69 87 HIS A O 1
ATOM 729 N N . ASN A 1 88 ? -18.416 -5.458 23.596 1.00 61.66 88 ASN A N 1
ATOM 730 C CA . ASN A 1 88 ? -18.977 -6.163 22.455 1.00 61.66 88 ASN A CA 1
ATOM 731 C C . ASN A 1 88 ? -18.336 -7.554 22.423 1.00 61.66 88 ASN A C 1
ATOM 733 O O . ASN A 1 88 ? -17.118 -7.656 22.286 1.00 61.66 88 ASN A O 1
ATOM 737 N N . ILE A 1 89 ? -19.129 -8.611 22.596 1.00 59.31 89 ILE A N 1
ATOM 738 C CA . ILE A 1 89 ? -18.632 -9.984 22.465 1.00 59.31 89 ILE A CA 1
ATOM 739 C C . ILE A 1 89 ? -18.578 -10.299 20.972 1.00 59.31 89 ILE A C 1
ATOM 741 O O . ILE A 1 89 ? -19.609 -10.317 20.301 1.00 59.31 89 ILE A O 1
ATOM 745 N N . ILE A 1 90 ? -17.378 -10.536 20.452 1.00 60.66 90 ILE A N 1
ATOM 746 C CA . ILE A 1 90 ? -17.157 -10.956 19.068 1.00 60.66 90 ILE A CA 1
ATOM 747 C C . ILE A 1 90 ? -16.600 -12.382 19.040 1.00 60.66 90 ILE A C 1
ATOM 749 O O . ILE A 1 90 ? -15.806 -12.760 19.898 1.00 60.66 90 ILE A O 1
ATOM 753 N N . ASN A 1 91 ? -17.042 -13.178 18.062 1.00 55.25 91 ASN A N 1
ATOM 754 C CA . ASN A 1 91 ? -16.632 -14.581 17.909 1.00 55.25 91 ASN A CA 1
ATOM 755 C C . ASN A 1 91 ? -15.223 -14.740 17.316 1.00 55.25 91 ASN A C 1
ATOM 757 O O . ASN A 1 91 ? -14.569 -15.745 17.580 1.00 55.25 91 ASN A O 1
ATOM 761 N N . ASN A 1 92 ? -14.760 -13.767 16.526 1.00 54.66 92 ASN A N 1
ATOM 762 C CA . ASN A 1 92 ? -13.447 -13.794 15.881 1.00 54.66 92 ASN A CA 1
ATOM 763 C C . ASN A 1 92 ? -12.481 -12.868 16.621 1.00 54.66 92 ASN A C 1
ATOM 765 O O . ASN A 1 92 ? -12.898 -11.875 17.216 1.00 54.66 92 ASN A O 1
ATOM 769 N N . GLY A 1 93 ? -11.185 -13.187 16.592 1.00 59.31 93 GLY A N 1
ATOM 770 C CA . GLY A 1 93 ? -10.166 -12.365 17.238 1.00 59.31 93 GLY A CA 1
ATOM 771 C C . GLY A 1 93 ? -10.241 -10.915 16.753 1.00 59.31 93 GLY A C 1
ATOM 772 O O . GLY A 1 93 ? -10.152 -10.655 15.557 1.00 59.31 93 GLY A O 1
ATOM 773 N N . ASP A 1 94 ? -10.342 -9.973 17.692 1.00 55.12 94 ASP A N 1
ATOM 774 C CA . ASP A 1 94 ? -10.581 -8.525 17.495 1.00 55.12 94 ASP A CA 1
ATOM 775 C C . ASP A 1 94 ? -9.543 -7.790 16.619 1.00 55.12 94 ASP A C 1
ATOM 777 O O . ASP A 1 94 ? -9.574 -6.576 16.450 1.00 55.12 94 ASP A O 1
ATOM 781 N N . LYS A 1 95 ? -8.547 -8.518 16.104 1.00 62.62 95 LYS A N 1
ATOM 782 C CA . LYS A 1 95 ? -7.391 -7.998 15.369 1.00 62.62 95 LYS A CA 1
ATOM 783 C C . LYS A 1 95 ? -6.982 -8.898 14.207 1.00 62.62 95 LYS A C 1
ATOM 785 O O . LYS A 1 95 ? -5.801 -8.927 13.847 1.00 62.62 95 LYS A O 1
ATOM 790 N N . GLU A 1 96 ? -7.888 -9.704 13.663 1.00 74.25 96 GLU A N 1
ATOM 791 C CA . GLU A 1 96 ? -7.605 -10.372 12.395 1.00 74.25 96 GLU A CA 1
ATOM 792 C C . GLU A 1 96 ? -7.623 -9.362 11.251 1.00 74.25 96 GLU A C 1
ATOM 794 O O . GLU A 1 96 ? -8.581 -8.611 11.070 1.00 74.25 96 GLU A O 1
ATOM 799 N N . ARG A 1 97 ? -6.518 -9.337 10.506 1.00 83.62 97 ARG A N 1
ATOM 800 C CA . ARG A 1 97 ? -6.323 -8.490 9.337 1.00 83.62 97 ARG A CA 1
ATOM 801 C C . ARG A 1 97 ? -5.581 -9.265 8.257 1.00 83.62 97 ARG A C 1
ATOM 803 O O . ARG A 1 97 ? -4.776 -10.143 8.586 1.00 83.62 97 ARG A O 1
ATOM 810 N N . ILE A 1 98 ? -5.855 -8.908 7.014 1.00 88.25 98 ILE A N 1
ATOM 811 C CA . ILE A 1 98 ? -5.171 -9.377 5.816 1.00 88.25 98 ILE A CA 1
ATOM 812 C C . ILE A 1 98 ? -4.354 -8.209 5.283 1.00 88.25 98 ILE A C 1
ATOM 814 O O . ILE A 1 98 ? -4.910 -7.142 5.032 1.00 88.25 98 ILE A O 1
ATOM 818 N N . THR A 1 99 ? -3.055 -8.413 5.121 1.00 92.50 99 THR A N 1
ATOM 819 C CA . THR A 1 99 ? -2.171 -7.423 4.507 1.00 92.50 99 THR A CA 1
ATOM 820 C C . THR A 1 99 ? -2.080 -7.731 3.021 1.00 92.50 99 THR A C 1
ATOM 822 O O . THR A 1 99 ? -1.890 -8.888 2.650 1.00 92.50 99 THR A O 1
ATOM 825 N N . THR A 1 100 ? -2.267 -6.728 2.172 1.00 92.88 100 THR A N 1
ATOM 826 C CA . THR A 1 100 ? -2.298 -6.894 0.717 1.00 92.88 100 THR A CA 1
ATOM 827 C C . THR A 1 100 ? -1.400 -5.861 0.059 1.00 92.88 100 THR A C 1
ATOM 829 O O . THR A 1 100 ? -1.544 -4.672 0.328 1.00 92.88 100 THR A O 1
ATOM 832 N N . LEU A 1 101 ? -0.504 -6.311 -0.815 1.00 94.44 101 LEU A N 1
ATOM 833 C CA . LEU A 1 101 ? 0.240 -5.449 -1.723 1.00 94.44 101 LEU A CA 1
ATOM 834 C C . LEU A 1 101 ? -0.543 -5.323 -3.028 1.00 94.44 101 LEU A C 1
ATOM 836 O O . LEU A 1 101 ? -0.832 -6.330 -3.684 1.00 94.44 101 LEU A O 1
ATOM 840 N N . ILE A 1 102 ? -0.868 -4.091 -3.398 1.00 92.69 102 ILE A N 1
ATOM 841 C CA . ILE A 1 102 ? -1.589 -3.771 -4.628 1.00 92.69 102 ILE A CA 1
ATOM 842 C C . ILE A 1 102 ? -0.637 -3.025 -5.551 1.00 92.69 102 ILE A C 1
ATOM 844 O O . ILE A 1 102 ? 0.070 -2.123 -5.110 1.00 92.69 102 ILE A O 1
ATOM 848 N N . ASN A 1 103 ? -0.628 -3.422 -6.822 1.00 91.25 103 ASN A N 1
ATOM 849 C CA . ASN A 1 103 ? 0.204 -2.830 -7.859 1.00 91.25 103 ASN A CA 1
ATOM 850 C C . ASN A 1 103 ? -0.699 -2.384 -9.013 1.00 91.25 103 ASN A C 1
ATOM 852 O O . ASN A 1 103 ? -1.370 -3.232 -9.599 1.00 91.25 103 ASN A O 1
ATOM 856 N N . GLU A 1 104 ? -0.724 -1.090 -9.328 1.00 89.88 104 GLU A N 1
ATOM 857 C CA .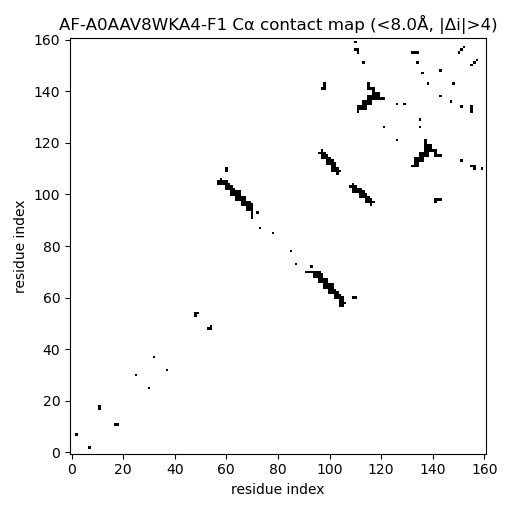 GLU A 1 104 ? -1.597 -0.506 -10.359 1.00 89.88 104 GLU A CA 1
ATOM 858 C C . GLU A 1 104 ? -0.823 0.484 -11.234 1.00 89.88 104 GLU A C 1
ATOM 860 O O . GLU A 1 104 ? -0.071 1.313 -10.715 1.00 89.88 104 GLU A O 1
ATOM 865 N N . ASN A 1 105 ? -0.997 0.416 -12.555 1.00 87.69 105 ASN A N 1
ATOM 866 C CA . ASN A 1 105 ? -0.427 1.399 -13.482 1.00 87.69 105 ASN A CA 1
ATOM 867 C C . ASN A 1 105 ? -1.400 2.553 -13.785 1.00 87.69 105 ASN A C 1
ATOM 869 O O . ASN A 1 105 ? -2.564 2.549 -13.388 1.00 87.69 105 ASN A O 1
ATOM 873 N N . ALA A 1 106 ? -0.937 3.563 -14.527 1.00 84.31 106 ALA A N 1
ATOM 874 C CA . ALA A 1 106 ? -1.763 4.728 -14.853 1.00 84.31 106 ALA A CA 1
ATOM 875 C C . ALA A 1 106 ? -2.953 4.419 -15.790 1.00 84.31 106 ALA A C 1
ATOM 877 O O . ALA A 1 106 ? -3.843 5.258 -15.932 1.00 84.31 106 ALA A O 1
ATOM 878 N N . ALA A 1 107 ? -2.978 3.241 -16.425 1.00 85.06 107 ALA A N 1
ATOM 879 C CA . ALA A 1 107 ? -4.096 2.765 -17.238 1.00 85.06 107 ALA A CA 1
ATOM 880 C C . ALA A 1 107 ? -5.192 2.0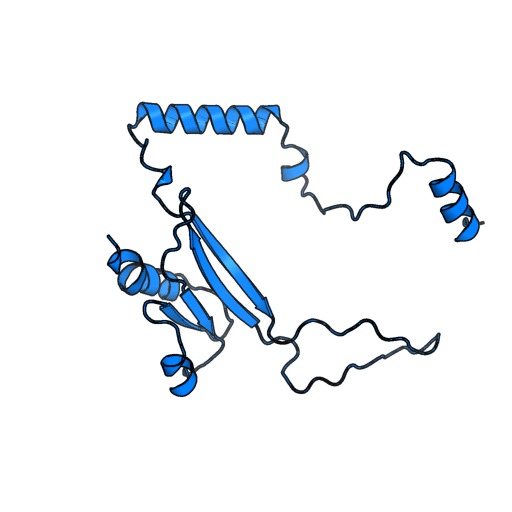70 -16.404 1.00 85.06 107 ALA A C 1
ATOM 882 O O . ALA A 1 107 ? -6.239 1.717 -16.947 1.00 85.06 107 ALA A O 1
ATOM 883 N N . GLY A 1 108 ? -4.979 1.909 -15.092 1.00 84.62 108 GLY A N 1
ATOM 884 C CA . GLY A 1 108 ? -5.890 1.201 -14.193 1.00 84.62 108 GLY A CA 1
ATOM 885 C C . GLY A 1 108 ? -5.751 -0.321 -14.258 1.00 84.62 108 GLY A C 1
ATOM 886 O O . GLY A 1 108 ? -6.655 -1.050 -13.848 1.00 84.62 108 GLY A O 1
ATOM 887 N N . GLU A 1 109 ? -4.646 -0.818 -14.815 1.00 86.31 109 GLU A N 1
ATOM 888 C CA . GLU A 1 109 ? -4.358 -2.245 -14.875 1.00 86.31 109 GLU A CA 1
ATOM 889 C C . GLU A 1 109 ? -3.675 -2.682 -13.583 1.00 86.31 109 GLU A C 1
ATOM 891 O O . GLU A 1 109 ? -2.702 -2.074 -13.127 1.00 86.31 109 GLU A O 1
ATOM 896 N N . LEU A 1 110 ? -4.192 -3.762 -12.999 1.00 87.19 110 LEU A N 1
ATOM 897 C CA . LEU A 1 110 ? -3.666 -4.344 -11.775 1.00 87.19 110 LEU A CA 1
ATOM 898 C C . LEU A 1 110 ? -2.712 -5.486 -12.106 1.00 87.19 110 LEU A C 1
ATOM 900 O O . LEU A 1 110 ? -3.098 -6.457 -12.762 1.00 87.19 110 LEU A O 1
ATOM 904 N N . ALA A 1 111 ? -1.494 -5.410 -11.579 1.00 87.38 111 ALA A N 1
ATOM 905 C CA . ALA A 1 111 ? -0.647 -6.589 -11.469 1.00 87.38 111 ALA A CA 1
ATOM 906 C C . ALA A 1 111 ? -1.205 -7.532 -10.378 1.00 87.38 111 ALA A C 1
ATOM 908 O O . ALA A 1 111 ? -1.969 -7.092 -9.512 1.00 87.38 111 ALA A O 1
ATOM 909 N N . PRO A 1 112 ? -0.867 -8.834 -10.402 1.00 89.38 112 PRO A N 1
ATOM 910 C CA . PRO A 1 112 ? -1.412 -9.799 -9.466 1.00 89.38 112 PRO A CA 1
ATOM 911 C C . PRO A 1 112 ? -1.082 -9.399 -8.038 1.00 89.38 112 PRO A C 1
ATOM 913 O O . PRO A 1 112 ? 0.035 -9.003 -7.738 1.00 89.38 112 PRO A O 1
ATOM 916 N N . LEU A 1 113 ? -2.056 -9.485 -7.143 1.00 92.38 113 LEU A N 1
ATOM 917 C CA . LEU A 1 113 ? -1.873 -9.000 -5.782 1.00 92.38 113 LEU A CA 1
ATOM 918 C C . LEU A 1 113 ? -1.021 -9.990 -4.982 1.00 92.38 113 LEU A C 1
ATOM 920 O O . LEU A 1 113 ? -1.071 -11.198 -5.221 1.00 92.38 113 LEU A O 1
ATOM 924 N N . MET A 1 114 ? -0.298 -9.487 -3.983 1.00 93.44 114 MET A N 1
ATOM 925 C CA . MET A 1 114 ? 0.308 -10.325 -2.946 1.00 93.44 114 MET A CA 1
ATOM 926 C C . MET A 1 114 ? -0.515 -10.213 -1.671 1.00 93.44 114 MET A C 1
ATOM 928 O O . MET A 1 114 ? -0.730 -9.118 -1.157 1.00 93.44 114 MET A O 1
ATOM 932 N N . ILE A 1 115 ? -0.945 -11.348 -1.133 1.00 92.88 115 ILE A N 1
ATOM 933 C CA . ILE A 1 115 ? -1.654 -11.437 0.140 1.00 92.88 115 ILE A CA 1
ATOM 934 C C . ILE A 1 115 ? -0.715 -12.020 1.188 1.00 92.88 115 ILE A C 1
ATOM 936 O O . ILE A 1 115 ? -0.224 -13.132 1.024 1.00 92.88 115 ILE A O 1
ATOM 940 N N . VAL A 1 116 ? -0.554 -11.327 2.314 1.00 92.12 116 VAL A N 1
ATOM 941 C CA . VAL A 1 116 ? 0.148 -11.837 3.494 1.00 92.12 116 VAL A CA 1
ATOM 942 C C . VAL A 1 116 ? -0.844 -12.158 4.603 1.00 92.12 116 VAL A C 1
ATOM 944 O O . VAL A 1 116 ? -1.564 -11.294 5.116 1.00 92.12 116 VAL A O 1
ATOM 947 N N . LEU A 1 117 ? -0.842 -13.420 5.025 1.00 89.44 117 LEU A N 1
ATOM 948 C CA . LEU A 1 117 ? -1.700 -13.921 6.093 1.00 89.44 117 LEU A CA 1
ATOM 949 C C . LEU A 1 117 ? -0.893 -14.300 7.339 1.00 89.44 117 LEU A C 1
ATOM 951 O O . LEU A 1 117 ? 0.245 -14.766 7.259 1.00 89.44 117 LEU A O 1
ATOM 955 N N . LYS A 1 118 ? -1.510 -14.167 8.521 1.00 87.25 118 LYS A N 1
ATOM 956 C CA . LYS A 1 118 ? -0.893 -14.630 9.773 1.00 87.25 118 LYS A CA 1
ATOM 957 C C . LYS A 1 118 ? -1.053 -16.128 9.955 1.00 87.25 118 LYS A C 1
ATOM 959 O O . LYS A 1 118 ? -1.998 -16.569 10.603 1.00 87.25 118 LYS A O 1
ATOM 964 N N . TYR A 1 119 ? -0.101 -16.886 9.433 1.00 84.31 119 TYR A N 1
ATOM 965 C CA . TYR A 1 119 ? -0.025 -18.327 9.628 1.00 84.31 119 TYR A CA 1
ATOM 966 C C . TYR A 1 119 ? 1.427 -18.779 9.767 1.00 84.31 119 TYR A C 1
ATOM 968 O O . TYR A 1 119 ? 2.299 -18.304 9.048 1.00 84.31 119 TYR A O 1
ATOM 976 N N . ASP A 1 120 ? 1.673 -19.781 10.609 1.00 81.81 120 ASP A N 1
ATOM 977 C CA . ASP A 1 120 ? 2.931 -20.541 10.556 1.00 81.81 120 ASP A CA 1
ATOM 978 C C . ASP A 1 120 ? 2.929 -21.512 9.359 1.00 81.81 120 ASP A C 1
ATOM 980 O O . ASP A 1 120 ? 3.952 -21.777 8.716 1.00 81.81 120 ASP A O 1
ATOM 984 N N . ARG A 1 121 ? 1.737 -22.013 9.004 1.00 85.56 121 ARG A N 1
ATOM 985 C CA . ARG A 1 121 ? 1.480 -22.859 7.836 1.00 85.56 121 ARG A CA 1
ATOM 986 C C . ARG A 1 121 ? 0.130 -22.514 7.219 1.00 85.56 121 ARG A C 1
ATOM 988 O O . ARG A 1 121 ? -0.886 -22.561 7.906 1.00 85.56 121 ARG A O 1
ATOM 995 N N . LEU A 1 122 ? 0.125 -22.228 5.918 1.00 86.44 122 LEU A N 1
ATOM 996 C CA . LEU A 1 122 ? -1.100 -21.928 5.183 1.00 86.44 122 LEU A CA 1
ATOM 997 C C . LEU A 1 122 ? -2.002 -23.174 5.102 1.00 86.44 122 LEU A C 1
ATOM 999 O O . LEU A 1 122 ? -1.541 -24.239 4.668 1.00 86.44 122 LEU A O 1
ATOM 1003 N N . PRO A 1 123 ? -3.280 -23.075 5.510 1.00 88.69 123 PRO A N 1
ATOM 1004 C CA . PRO A 1 123 ? -4.243 -24.146 5.306 1.00 88.69 123 PRO A CA 1
ATOM 1005 C C . PRO A 1 123 ? -4.453 -24.412 3.813 1.00 88.69 123 PRO A C 1
ATOM 1007 O O . PRO A 1 123 ? -4.611 -23.482 3.025 1.00 88.69 123 PRO A O 1
ATOM 1010 N N . LYS A 1 124 ? -4.528 -25.690 3.419 1.00 88.69 124 LYS A N 1
ATOM 1011 C CA . LYS A 1 124 ? -4.742 -26.078 2.011 1.00 88.69 124 LYS 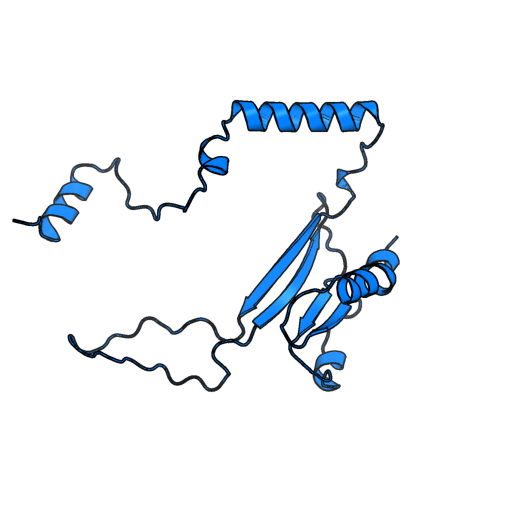A CA 1
ATOM 1012 C C . LYS A 1 124 ? -6.021 -25.483 1.419 1.00 88.69 124 LYS A C 1
ATOM 1014 O O . LYS A 1 124 ? -6.044 -25.145 0.245 1.00 88.69 124 LYS A O 1
ATOM 1019 N N . THR A 1 125 ? -7.067 -25.352 2.231 1.00 89.81 125 THR A N 1
ATOM 1020 C CA . THR A 1 125 ? -8.345 -24.753 1.828 1.00 89.81 125 THR A CA 1
ATOM 1021 C C . THR A 1 125 ? -8.201 -23.281 1.465 1.00 89.81 125 THR A C 1
ATOM 1023 O O . THR A 1 125 ? -8.782 -22.854 0.479 1.00 89.81 125 THR A O 1
ATOM 1026 N N . VAL A 1 126 ? -7.398 -22.523 2.216 1.00 86.50 126 VAL A N 1
ATOM 1027 C CA . VAL A 1 126 ? -7.134 -21.106 1.933 1.00 86.50 126 VAL A CA 1
ATOM 1028 C C . VAL A 1 126 ? -6.393 -20.973 0.610 1.00 86.50 126 VAL A C 1
ATOM 1030 O O . VAL A 1 126 ? -6.838 -20.227 -0.250 1.00 86.50 126 VAL A O 1
ATOM 1033 N N . VAL A 1 127 ? -5.327 -21.755 0.415 1.00 87.56 127 VAL A N 1
ATOM 1034 C CA . VAL A 1 127 ? -4.550 -21.752 -0.837 1.00 87.56 127 VAL A CA 1
ATOM 1035 C C . VAL A 1 127 ? -5.425 -22.133 -2.037 1.00 87.56 127 VAL A C 1
ATOM 1037 O O . VAL A 1 127 ? -5.345 -21.492 -3.076 1.00 87.56 127 VAL A O 1
ATOM 1040 N N . ALA A 1 128 ? -6.297 -23.135 -1.894 1.00 88.25 128 ALA A N 1
ATOM 1041 C CA . ALA A 1 128 ? -7.171 -23.597 -2.974 1.00 88.25 128 ALA A CA 1
ATOM 1042 C C . ALA A 1 128 ? -8.276 -22.597 -3.365 1.00 88.25 128 ALA A C 1
ATOM 1044 O O . ALA A 1 128 ? -8.810 -22.692 -4.465 1.00 88.25 128 ALA A O 1
ATOM 1045 N N . LEU A 1 129 ? -8.640 -21.675 -2.469 1.00 88.38 129 LEU A N 1
ATOM 1046 C CA . LEU A 1 129 ? -9.652 -20.644 -2.719 1.00 88.38 129 LEU A CA 1
ATOM 1047 C C . LEU A 1 129 ? -9.053 -19.333 -3.242 1.00 88.38 129 LEU A C 1
ATOM 1049 O O . LEU A 1 129 ? -9.812 -18.419 -3.565 1.00 88.38 129 LEU A O 1
ATOM 1053 N N . MET A 1 130 ? -7.723 -19.213 -3.300 1.00 87.19 130 MET A N 1
ATOM 1054 C CA . MET A 1 130 ? -7.093 -17.990 -3.783 1.00 87.19 130 MET A CA 1
ATOM 1055 C C . MET A 1 130 ? -7.310 -17.803 -5.286 1.00 87.19 130 MET A C 1
ATOM 1057 O O . MET A 1 130 ? -7.252 -18.781 -6.040 1.00 87.19 130 MET A O 1
ATOM 1061 N N . PRO A 1 131 ? -7.526 -16.554 -5.741 1.00 86.62 131 PRO A N 1
ATOM 1062 C CA . PRO A 1 131 ? -7.546 -16.247 -7.161 1.00 86.62 131 PRO A CA 1
ATOM 1063 C C . PRO A 1 131 ? -6.258 -16.710 -7.845 1.00 86.62 131 PRO A C 1
ATOM 1065 O O . PRO A 1 131 ? -5.158 -16.578 -7.304 1.00 86.62 131 PRO A O 1
ATOM 1068 N N . SER A 1 132 ? -6.400 -17.254 -9.053 1.00 84.25 132 SER A N 1
ATOM 1069 C CA . SER A 1 132 ? -5.248 -17.669 -9.850 1.00 84.25 132 SER A CA 1
ATOM 1070 C C . SER A 1 132 ? -4.352 -16.468 -10.165 1.00 84.25 132 SER A C 1
ATOM 1072 O O . SER A 1 132 ? -4.844 -15.373 -10.437 1.00 84.25 132 SER A O 1
ATOM 1074 N N . GLY A 1 133 ? -3.039 -16.681 -10.110 1.00 85.12 133 GLY A N 1
ATOM 1075 C CA . GLY A 1 133 ? -2.029 -15.657 -10.372 1.00 85.12 133 GLY A CA 1
ATOM 1076 C C . GLY A 1 133 ? -1.670 -14.785 -9.170 1.00 85.12 133 GLY A C 1
ATOM 1077 O O . GLY A 1 133 ? -0.654 -14.111 -9.229 1.00 85.12 133 GLY A O 1
ATOM 1078 N N . TRP A 1 134 ? -2.435 -14.799 -8.074 1.00 89.38 134 TRP A N 1
ATOM 1079 C CA . TRP A 1 134 ? -2.099 -14.001 -6.890 1.00 89.38 134 TRP A CA 1
ATOM 1080 C C . TRP A 1 134 ? -0.981 -14.657 -6.074 1.00 89.38 134 TRP A C 1
ATOM 1082 O O . TRP A 1 134 ? -0.948 -15.878 -5.902 1.00 89.38 134 TRP A O 1
ATOM 1092 N N . GLY A 1 135 ? -0.086 -13.833 -5.532 1.00 90.25 135 GLY A N 1
ATOM 1093 C CA . GLY A 1 135 ? 0.915 -14.263 -4.564 1.00 90.25 135 GLY A CA 1
ATOM 1094 C C . GLY A 1 135 ? 0.263 -14.491 -3.205 1.00 90.25 135 GLY A C 1
ATOM 1095 O O . GLY A 1 135 ? -0.464 -13.628 -2.711 1.00 90.25 135 GLY A O 1
ATOM 1096 N N . ILE A 1 136 ? 0.516 -15.641 -2.583 1.00 91.38 136 ILE A N 1
ATOM 1097 C CA . ILE A 1 136 ? 0.068 -15.918 -1.218 1.00 91.38 136 ILE A CA 1
ATOM 1098 C C . ILE A 1 136 ? 1.265 -16.208 -0.328 1.00 91.38 136 ILE A C 1
ATOM 1100 O O . ILE A 1 136 ? 1.943 -17.219 -0.473 1.00 91.38 136 ILE A O 1
ATOM 1104 N N . GLU A 1 137 ? 1.446 -15.338 0.652 1.00 90.38 137 GLU A N 1
ATOM 1105 C CA . GLU A 1 137 ? 2.534 -15.396 1.603 1.00 90.38 137 GLU A CA 1
ATOM 1106 C C . GLU A 1 137 ? 2.030 -15.509 3.035 1.00 90.38 137 GLU A C 1
ATOM 1108 O O . GLU A 1 137 ? 0.879 -1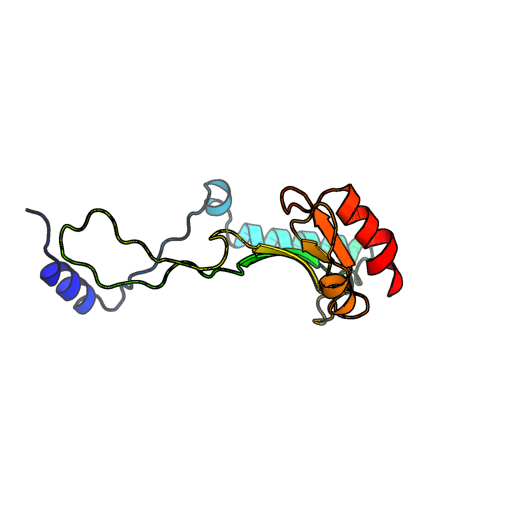5.208 3.386 1.00 90.38 137 GLU A O 1
ATOM 1113 N N . LYS A 1 138 ? 2.926 -15.971 3.900 1.00 88.12 138 LYS A N 1
ATOM 1114 C CA . LYS A 1 138 ? 2.658 -16.133 5.325 1.00 88.12 138 LYS A CA 1
ATOM 1115 C C . LYS A 1 138 ? 3.664 -15.342 6.145 1.00 88.12 138 LYS A C 1
ATOM 1117 O O . LYS A 1 138 ? 4.844 -15.292 5.827 1.00 88.12 138 LYS A O 1
ATOM 1122 N N . SER A 1 139 ? 3.202 -14.756 7.241 1.00 85.88 139 SER A N 1
ATOM 1123 C CA . SER A 1 139 ? 4.064 -13.992 8.138 1.00 85.88 139 SER A CA 1
ATOM 1124 C C . SER A 1 139 ? 3.591 -14.101 9.582 1.00 85.88 139 SER A C 1
ATOM 1126 O O . SER A 1 139 ? 2.398 -14.006 9.870 1.00 85.88 139 SER A O 1
ATOM 1128 N N . GLN A 1 140 ? 4.521 -14.247 10.527 1.00 79.94 140 GLN A N 1
ATOM 1129 C CA . GLN A 1 140 ? 4.187 -14.311 11.956 1.00 79.94 140 GLN A CA 1
ATOM 1130 C C . GLN A 1 140 ? 3.610 -12.991 12.486 1.00 79.94 140 GLN A C 1
ATOM 1132 O O . GLN A 1 140 ? 2.808 -12.980 13.425 1.00 79.94 140 GLN A O 1
ATOM 1137 N N . ASN A 1 141 ? 3.995 -11.871 11.874 1.00 79.50 141 ASN A N 1
ATOM 1138 C CA . ASN A 1 141 ? 3.640 -10.523 12.311 1.00 79.50 141 ASN A CA 1
ATOM 1139 C C . ASN A 1 141 ? 2.789 -9.749 11.286 1.00 79.50 141 ASN A C 1
ATOM 1141 O O . ASN A 1 141 ? 2.368 -8.635 11.592 1.00 79.50 141 ASN A O 1
ATOM 1145 N N . ARG A 1 142 ? 2.452 -10.371 10.144 1.00 79.50 142 ARG A N 1
ATOM 1146 C CA . ARG A 1 142 ? 1.652 -9.785 9.047 1.00 79.50 142 ARG A CA 1
ATOM 1147 C C . ARG A 1 142 ? 2.329 -8.621 8.329 1.00 79.50 142 ARG A C 1
ATOM 1149 O O . ARG A 1 142 ? 1.646 -7.859 7.660 1.00 79.50 142 ARG A O 1
ATOM 1156 N N . TRP A 1 143 ? 3.636 -8.470 8.491 1.00 83.94 143 TRP A N 1
ATOM 1157 C CA . TRP A 1 143 ? 4.402 -7.524 7.696 1.00 83.94 143 TRP A CA 1
ATOM 1158 C C . TRP A 1 143 ? 4.869 -8.195 6.416 1.00 83.94 143 TRP A C 1
ATOM 1160 O O . TRP A 1 143 ? 5.246 -9.374 6.438 1.00 83.94 143 TRP A O 1
ATOM 1170 N N . ILE A 1 144 ? 4.870 -7.420 5.336 1.00 87.19 144 ILE A N 1
ATOM 1171 C CA . ILE A 1 144 ? 5.668 -7.727 4.158 1.00 87.19 144 ILE A CA 1
ATOM 1172 C C . ILE A 1 144 ? 7.137 -7.572 4.563 1.00 87.19 144 ILE A C 1
ATOM 1174 O O . ILE A 1 144 ? 7.554 -6.554 5.115 1.00 87.19 144 ILE A O 1
ATOM 1178 N N . THR A 1 145 ? 7.920 -8.621 4.347 1.00 89.19 145 THR A N 1
ATOM 1179 C CA . THR A 1 145 ? 9.375 -8.616 4.543 1.00 89.19 145 THR A CA 1
ATOM 1180 C C . THR A 1 145 ? 10.071 -8.439 3.200 1.00 89.19 145 THR A C 1
ATOM 1182 O O . THR A 1 145 ? 9.485 -8.716 2.157 1.00 89.19 145 THR A O 1
ATOM 1185 N N . GLY A 1 146 ? 11.346 -8.039 3.205 1.00 89.62 146 GLY A N 1
ATOM 1186 C CA . GLY A 1 146 ? 12.129 -7.980 1.964 1.00 89.62 146 GLY A CA 1
ATOM 1187 C C . GLY A 1 146 ? 12.197 -9.327 1.231 1.00 89.62 146 GLY A C 1
ATOM 1188 O O . GLY A 1 146 ? 12.179 -9.348 0.010 1.00 89.62 146 GLY A O 1
ATOM 1189 N N . GLU A 1 147 ? 12.206 -10.439 1.971 1.00 89.44 147 GLU A N 1
ATOM 1190 C CA . GLU A 1 147 ? 12.175 -11.803 1.426 1.00 89.44 147 GLU A CA 1
ATOM 1191 C C . GLU A 1 147 ? 10.852 -12.103 0.709 1.00 89.44 147 GLU A C 1
ATOM 1193 O O . GLU A 1 147 ? 10.862 -12.389 -0.482 1.00 89.44 147 GLU A O 1
ATOM 1198 N N . THR A 1 148 ? 9.715 -11.941 1.395 1.00 89.31 148 THR A N 1
ATOM 1199 C CA . THR A 1 148 ? 8.384 -12.185 0.799 1.00 89.31 148 THR A CA 1
ATOM 1200 C C . THR A 1 148 ? 8.089 -11.240 -0.369 1.00 89.31 148 THR A C 1
ATOM 1202 O O . THR A 1 148 ? 7.504 -11.648 -1.368 1.00 89.31 148 THR A O 1
ATOM 1205 N N . PHE A 1 149 ? 8.545 -9.986 -0.288 1.00 91.00 149 PHE A N 1
ATOM 1206 C CA . PHE A 1 149 ? 8.461 -9.043 -1.402 1.00 91.00 149 PHE A CA 1
ATOM 1207 C C . PHE A 1 149 ? 9.319 -9.487 -2.593 1.00 91.00 149 PHE A C 1
ATOM 1209 O O . PHE A 1 149 ? 8.853 -9.460 -3.729 1.00 91.00 149 PHE A O 1
ATOM 1216 N N . PHE A 1 150 ? 10.556 -9.926 -2.352 1.00 90.62 150 PHE A N 1
ATOM 1217 C CA . PHE A 1 150 ? 11.441 -10.425 -3.403 1.00 90.62 150 PHE A CA 1
ATOM 1218 C C . PHE A 1 150 ? 10.870 -11.675 -4.086 1.00 90.62 150 PHE A C 1
ATOM 1220 O O . PHE A 1 150 ? 10.853 -11.744 -5.314 1.00 90.62 150 PHE A O 1
ATOM 1227 N N . GLU A 1 151 ? 10.340 -12.628 -3.316 1.00 89.19 151 GLU A N 1
ATOM 1228 C CA . GLU A 1 151 ? 9.683 -13.824 -3.854 1.00 89.19 151 GLU A CA 1
ATOM 1229 C C . GLU A 1 151 ? 8.477 -13.471 -4.726 1.00 89.19 151 GLU A C 1
ATOM 1231 O O . GLU A 1 151 ? 8.336 -14.017 -5.822 1.00 89.19 151 GLU A O 1
ATOM 1236 N N . TYR A 1 152 ? 7.645 -12.525 -4.289 1.00 91.00 152 TYR A N 1
ATOM 1237 C CA . TYR A 1 152 ? 6.543 -12.011 -5.096 1.00 91.00 152 TYR A CA 1
ATOM 1238 C C . TYR A 1 152 ? 7.031 -11.394 -6.411 1.00 91.00 152 TYR A C 1
ATOM 1240 O O . TYR A 1 152 ? 6.498 -11.717 -7.475 1.00 91.00 152 TYR A O 1
ATOM 1248 N N . ILE A 1 153 ? 8.063 -10.549 -6.364 1.00 89.88 153 ILE A N 1
ATOM 1249 C CA . ILE A 1 153 ? 8.594 -9.904 -7.566 1.00 89.88 153 ILE A CA 1
ATOM 1250 C C . ILE A 1 153 ? 9.091 -10.961 -8.561 1.00 89.88 153 ILE A C 1
ATOM 1252 O O . ILE A 1 153 ? 8.666 -10.968 -9.716 1.00 89.88 153 ILE A O 1
ATOM 1256 N N . CYS A 1 154 ? 9.927 -11.897 -8.113 1.00 89.31 154 CYS A N 1
ATOM 1257 C CA . CYS A 1 154 ? 10.536 -12.897 -8.988 1.00 89.31 154 CYS A CA 1
ATOM 1258 C C . CYS A 1 154 ? 9.547 -13.937 -9.528 1.00 89.31 154 CYS A C 1
ATOM 1260 O O . CYS A 1 154 ? 9.687 -14.360 -10.673 1.00 89.31 154 CYS A O 1
ATOM 1262 N N . ASN A 1 155 ? 8.578 -14.369 -8.718 1.00 86.44 155 ASN A N 1
ATOM 1263 C CA . ASN A 1 155 ? 7.748 -15.528 -9.051 1.00 86.44 155 ASN A CA 1
ATOM 1264 C C . ASN A 1 155 ? 6.338 -15.172 -9.522 1.00 86.44 155 ASN A C 1
ATOM 1266 O O . ASN A 1 155 ? 5.675 -16.033 -10.089 1.00 86.44 155 ASN A O 1
ATOM 1270 N N . ILE A 1 156 ? 5.857 -13.956 -9.258 1.00 87.31 156 ILE A N 1
ATOM 1271 C CA . ILE A 1 156 ? 4.472 -13.560 -9.537 1.00 87.31 156 ILE A CA 1
ATOM 1272 C C . ILE A 1 156 ? 4.437 -12.324 -10.431 1.00 87.31 156 ILE A C 1
ATOM 1274 O O . ILE A 1 156 ? 3.854 -12.363 -11.512 1.00 87.31 156 ILE A O 1
ATOM 1278 N N . PHE A 1 157 ? 5.088 -11.239 -10.012 1.00 84.06 157 PHE A N 1
ATOM 1279 C CA . PHE A 1 157 ? 5.030 -9.958 -10.716 1.00 84.06 157 PHE A CA 1
ATOM 1280 C C . PHE A 1 157 ? 5.684 -10.019 -12.105 1.00 84.06 157 PHE A C 1
ATOM 1282 O O . PHE A 1 157 ? 5.114 -9.540 -13.081 1.00 84.06 157 PHE A O 1
ATOM 1289 N N . HIS A 1 158 ? 6.854 -10.658 -12.211 1.00 70.12 158 HIS A N 1
ATOM 1290 C CA . HIS A 1 158 ? 7.609 -10.775 -13.464 1.00 70.12 158 HIS A CA 1
ATOM 1291 C C . HIS A 1 158 ? 6.972 -11.692 -14.524 1.00 70.12 158 HIS A C 1
ATOM 1293 O O . HIS A 1 158 ? 7.434 -11.693 -15.660 1.00 70.12 158 HIS A O 1
ATOM 1299 N N . LEU A 1 159 ? 5.934 -12.472 -14.196 1.00 56.94 159 LEU A N 1
ATOM 1300 C CA . LEU A 1 159 ? 5.308 -13.414 -15.139 1.00 56.94 159 LEU A CA 1
ATOM 1301 C C . LEU A 1 159 ? 4.312 -12.762 -16.120 1.00 56.94 159 LEU A C 1
ATOM 1303 O O . LEU A 1 159 ? 3.663 -13.475 -16.884 1.00 56.94 159 LEU A O 1
ATOM 1307 N N . LEU A 1 160 ? 4.172 -11.434 -16.099 1.00 50.31 160 LEU A N 1
ATOM 1308 C CA . LEU A 1 160 ? 3.259 -10.674 -16.966 1.00 50.31 160 LEU A CA 1
ATOM 1309 C C . LEU A 1 160 ? 3.961 -9.715 -17.941 1.00 50.31 160 LEU A C 1
ATOM 1311 O O . LEU A 1 160 ? 3.276 -8.934 -18.600 1.00 50.31 160 LEU A O 1
ATOM 1315 N N . GLY A 1 161 ? 5.294 -9.782 -18.035 1.00 46.47 161 GLY A N 1
ATOM 1316 C CA . GLY A 1 161 ? 6.102 -9.087 -19.045 1.00 46.47 161 GLY A CA 1
ATOM 1317 C C . GLY A 1 161 ? 6.540 -10.007 -20.175 1.00 46.47 161 GLY A C 1
ATOM 1318 O O . GLY A 1 161 ? 6.892 -11.171 -19.875 1.00 46.47 161 GLY A O 1
#